Protein AF-A0A1I7FWD4-F1 (afdb_monomer)

Secondary structure (DSSP, 8-state):
--HHHHHHHHHHHHHHTT--GGGG-SS--HHHHHHHHHHHHHHHHHHHTT----TTHHHHHTT----

Nearest PDB structures (foldseek):
  1ufb-assembly1_A  TM=3.791E-01  e=7.478E+00  Thermus thermophilus

Organism: NCBI:txid392015

pLDDT: mean 81.07, std 17.88, range [44.47, 96.69]

Foldseek 3Di:
DDPQVVLLVLLVVCVVVVHASLVVDPPDDPVRSVVSSVVSVLQVVQVVVVHRDDPVVVCVVVPPDDD

Solvent-accessible surface area (backbone atoms only — not comparable to full-atom values): 4128 Å² total; per-residue (Å²): 132,64,74,63,58,60,51,50,52,47,41,53,50,19,56,76,72,76,46,59,56,39,75,80,54,81,91,63,52,74,66,57,32,49,53,48,39,54,55,41,50,55,47,49,59,29,50,77,70,77,37,79,75,56,93,65,51,63,52,68,76,65,66,71,82,69,133

Sequence (67 aa):
MENSDAMIELVATAKAFGQRPSSFFTGLSGYAAYCLDVAAAVYVSYLEQGKKPKRDMMGFLLGLGRR

Radius of gyration: 12.9 Å; Cα contacts (8 Å, |Δi|>4): 31; chains: 1; bounding box: 20×27×40 Å

Mean predicted aligned error: 7.88 Å

Structure (mmCIF, N/CA/C/O backbone):
data_AF-A0A1I7FWD4-F1
#
_entry.id   AF-A0A1I7FWD4-F1
#
loop_
_atom_site.group_PDB
_atom_site.id
_atom_site.type_symbol
_atom_site.label_atom_id
_atom_site.label_alt_id
_atom_site.label_comp_id
_atom_site.label_asym_id
_atom_site.label_entity_id
_atom_site.label_seq_id
_atom_site.pdbx_PDB_ins_code
_atom_site.Cartn_x
_atom_site.Cartn_y
_atom_site.Cartn_z
_atom_site.occupancy
_atom_site.B_iso_or_equiv
_atom_site.auth_seq_id
_atom_site.auth_comp_id
_atom_site.auth_asym_id
_atom_site.auth_atom_id
_atom_site.pdbx_PDB_model_num
ATOM 1 N N . MET A 1 1 ? 10.459 13.097 8.707 1.00 47.34 1 MET A N 1
ATOM 2 C CA . MET A 1 1 ? 9.165 12.577 8.224 1.00 47.34 1 MET A CA 1
ATOM 3 C C . MET A 1 1 ? 9.248 11.065 8.312 1.00 47.34 1 MET A C 1
ATOM 5 O O . MET A 1 1 ? 10.152 10.499 7.706 1.00 47.34 1 MET A O 1
ATOM 9 N N . GLU A 1 2 ? 8.472 10.434 9.193 1.00 56.66 2 GLU A N 1
ATOM 10 C CA . GLU A 1 2 ? 8.579 8.987 9.411 1.00 56.66 2 GLU A CA 1
ATOM 11 C C . GLU A 1 2 ? 7.988 8.222 8.220 1.00 56.66 2 GLU A C 1
ATOM 13 O O . GLU A 1 2 ? 6.949 8.586 7.677 1.00 56.66 2 GLU A O 1
ATOM 18 N N . ASN A 1 3 ? 8.662 7.143 7.818 1.00 71.25 3 ASN A N 1
ATOM 19 C CA . ASN A 1 3 ? 8.334 6.321 6.644 1.00 71.25 3 ASN A CA 1
ATOM 20 C C . ASN A 1 3 ? 6.891 5.758 6.671 1.00 71.25 3 ASN A C 1
ATOM 22 O O . ASN A 1 3 ? 6.322 5.407 5.642 1.00 71.25 3 ASN A O 1
ATOM 26 N N . SER A 1 4 ? 6.280 5.686 7.858 1.00 75.94 4 SER A N 1
ATOM 27 C CA . SER A 1 4 ? 4.906 5.227 8.059 1.00 75.94 4 SER A CA 1
ATOM 28 C C . SER A 1 4 ? 3.850 6.181 7.512 1.00 75.94 4 SER A C 1
ATOM 30 O O . SER A 1 4 ? 2.846 5.701 6.993 1.00 75.94 4 SER A O 1
ATOM 32 N N . ASP A 1 5 ? 4.059 7.497 7.601 1.00 84.31 5 ASP A N 1
ATOM 33 C CA . ASP A 1 5 ? 3.067 8.476 7.139 1.00 84.31 5 ASP A CA 1
ATOM 34 C C . ASP A 1 5 ? 2.976 8.469 5.609 1.00 84.31 5 ASP A C 1
ATOM 36 O O . ASP A 1 5 ? 1.881 8.396 5.059 1.00 84.31 5 ASP A O 1
ATOM 40 N N . ALA A 1 6 ? 4.123 8.395 4.926 1.00 87.50 6 ALA A N 1
ATOM 41 C CA . ALA A 1 6 ? 4.178 8.262 3.470 1.00 87.50 6 ALA A CA 1
ATOM 42 C C . ALA A 1 6 ? 3.475 6.983 2.975 1.00 87.50 6 ALA A C 1
ATOM 44 O O . ALA A 1 6 ? 2.775 6.999 1.962 1.00 87.50 6 ALA A O 1
ATOM 45 N N . MET A 1 7 ? 3.612 5.870 3.709 1.00 87.94 7 MET A N 1
ATOM 46 C CA . MET A 1 7 ? 2.911 4.633 3.363 1.00 87.94 7 MET A CA 1
ATOM 47 C C . MET A 1 7 ? 1.398 4.741 3.596 1.00 87.94 7 MET A C 1
ATOM 49 O O . MET A 1 7 ? 0.616 4.249 2.787 1.00 87.94 7 MET A O 1
ATOM 53 N N . ILE A 1 8 ? 0.966 5.410 4.671 1.00 90.69 8 ILE A N 1
ATOM 54 C CA . ILE A 1 8 ? -0.457 5.681 4.919 1.00 90.69 8 ILE A CA 1
ATOM 55 C C . ILE A 1 8 ? -1.045 6.524 3.784 1.00 90.69 8 ILE A C 1
ATOM 57 O O . ILE A 1 8 ? -2.116 6.186 3.283 1.00 90.69 8 ILE A O 1
ATOM 61 N N . GLU A 1 9 ? -0.350 7.577 3.352 1.00 91.62 9 GLU A N 1
ATOM 62 C CA . GLU A 1 9 ? -0.784 8.434 2.244 1.00 91.62 9 GLU A CA 1
ATOM 63 C C . GLU A 1 9 ? -0.908 7.659 0.931 1.00 91.62 9 GLU A C 1
ATOM 65 O O . GLU A 1 9 ? -1.933 7.762 0.252 1.00 91.62 9 GLU A O 1
ATOM 70 N N . LEU A 1 10 ? 0.084 6.827 0.598 1.00 92.94 10 LEU A N 1
ATOM 71 C CA . LEU A 1 10 ? 0.036 5.966 -0.584 1.00 92.94 10 LEU A CA 1
ATOM 72 C C . LEU A 1 10 ? -1.181 5.034 -0.542 1.00 92.94 10 LEU A C 1
ATOM 74 O O . LEU A 1 10 ? -1.919 4.931 -1.520 1.00 92.94 10 LEU A O 1
ATOM 78 N N . VAL A 1 11 ? -1.410 4.368 0.591 1.00 93.31 11 VAL A N 1
ATOM 79 C CA . VAL A 1 11 ? -2.512 3.411 0.760 1.00 93.31 11 VAL A CA 1
ATOM 80 C C . VAL A 1 11 ? -3.871 4.103 0.707 1.00 93.31 11 VAL A C 1
ATOM 82 O O . VA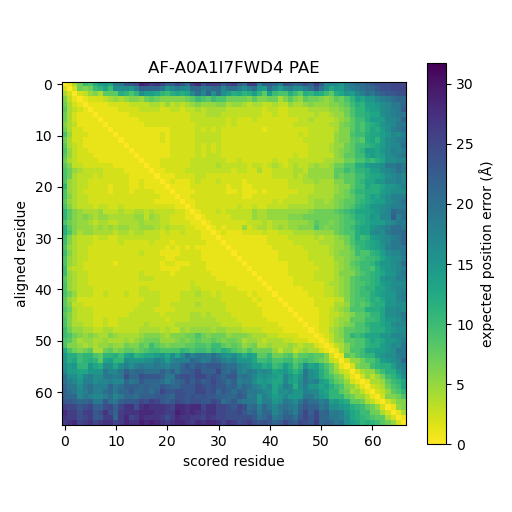L A 1 11 ? -4.786 3.610 0.047 1.00 93.31 11 VAL A O 1
ATOM 85 N N . ALA A 1 12 ? -4.008 5.252 1.370 1.00 91.25 12 ALA A N 1
ATOM 86 C CA . ALA A 1 12 ? -5.231 6.046 1.346 1.00 91.25 12 ALA A CA 1
ATOM 87 C C . ALA A 1 12 ? -5.551 6.525 -0.076 1.00 91.25 12 ALA A C 1
ATOM 89 O O . ALA A 1 12 ? -6.691 6.399 -0.524 1.00 91.25 12 ALA A O 1
ATOM 90 N N . THR A 1 13 ? -4.536 6.993 -0.805 1.00 93.94 13 THR A N 1
ATOM 91 C CA . THR A 1 13 ? -4.663 7.404 -2.207 1.00 93.94 13 THR A CA 1
ATOM 92 C C . THR A 1 13 ? -5.069 6.217 -3.075 1.00 93.94 13 THR A C 1
ATOM 94 O O . THR A 1 13 ? -6.093 6.271 -3.749 1.00 93.94 13 THR A O 1
ATOM 97 N N . ALA A 1 14 ? -4.342 5.101 -3.007 1.00 94.50 14 ALA A N 1
ATOM 98 C CA . ALA A 1 14 ? -4.645 3.898 -3.779 1.00 94.50 14 ALA A CA 1
ATOM 99 C C . ALA A 1 14 ? -6.091 3.423 -3.569 1.00 94.50 14 ALA A C 1
ATOM 101 O O . ALA A 1 14 ? -6.810 3.166 -4.537 1.00 94.50 14 ALA A O 1
ATOM 102 N N . LYS A 1 15 ? -6.552 3.414 -2.312 1.00 91.19 15 LYS A N 1
ATOM 103 C CA . LYS A 1 15 ? -7.932 3.074 -1.957 1.00 91.19 15 LYS A CA 1
ATOM 104 C C . LYS A 1 15 ? -8.948 4.059 -2.541 1.00 91.19 15 LYS A C 1
ATOM 106 O O . LYS A 1 15 ? -9.954 3.612 -3.084 1.00 91.19 15 LYS A O 1
ATOM 111 N N . ALA A 1 16 ? -8.692 5.366 -2.466 1.00 93.00 16 ALA A N 1
ATOM 112 C CA . ALA A 1 16 ? -9.584 6.391 -3.016 1.00 93.00 16 ALA A CA 1
ATOM 113 C C . ALA A 1 16 ? -9.779 6.255 -4.537 1.00 93.00 16 ALA A C 1
ATOM 115 O O . ALA A 1 16 ? -10.869 6.509 -5.041 1.00 93.00 16 ALA A O 1
ATOM 116 N N . PHE A 1 17 ? -8.749 5.802 -5.255 1.00 94.38 17 PHE A N 1
ATOM 117 C CA . PHE A 1 17 ? -8.794 5.569 -6.702 1.00 94.38 17 PHE A CA 1
ATOM 118 C C . PHE A 1 17 ? -9.196 4.136 -7.094 1.00 94.38 17 PHE A C 1
ATOM 120 O O . PHE A 1 17 ? -9.252 3.828 -8.284 1.00 94.38 17 PHE A O 1
ATOM 127 N N . GLY A 1 18 ? -9.462 3.245 -6.130 1.00 93.69 18 GLY A N 1
ATOM 128 C CA . GLY A 1 18 ? -9.78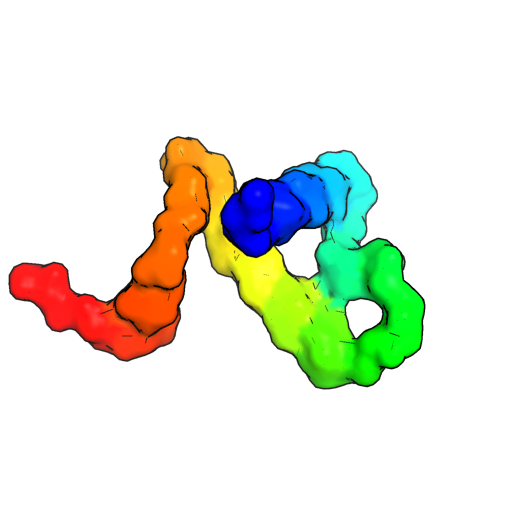4 1.839 -6.401 1.00 93.69 18 GLY A CA 1
ATOM 129 C C . GLY A 1 18 ? -8.644 1.067 -7.075 1.00 93.69 18 GLY A C 1
ATOM 130 O O . GLY A 1 18 ? -8.892 0.112 -7.809 1.00 93.69 18 GLY A O 1
ATOM 131 N N . GLN A 1 19 ? -7.400 1.494 -6.860 1.00 95.25 19 GLN A N 1
ATOM 132 C CA . GLN A 1 19 ? -6.199 0.917 -7.459 1.00 95.25 19 GLN A CA 1
ATOM 133 C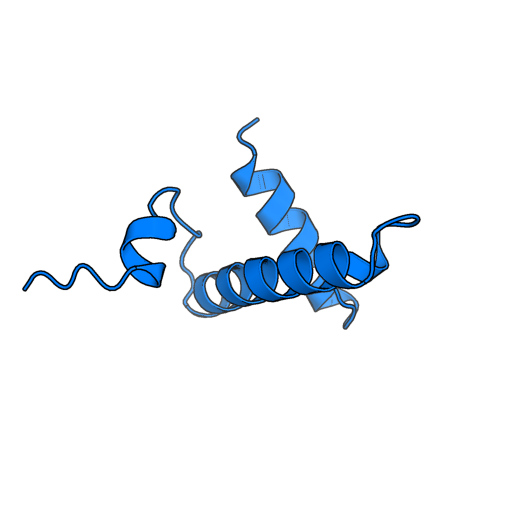 C . GLN A 1 19 ? -5.350 0.199 -6.412 1.00 95.25 19 GLN A C 1
ATOM 135 O O . GLN A 1 19 ? -5.457 0.439 -5.208 1.00 95.25 19 GLN A O 1
ATOM 140 N N . ARG A 1 20 ? -4.468 -0.683 -6.882 1.00 94.75 20 ARG A N 1
ATOM 141 C CA . ARG A 1 20 ? -3.448 -1.291 -6.026 1.00 94.75 20 ARG A CA 1
ATOM 142 C C . ARG A 1 20 ? -2.308 -0.294 -5.785 1.00 94.75 20 ARG A C 1
ATOM 144 O O . ARG A 1 20 ? -1.961 0.443 -6.706 1.00 94.75 20 ARG A O 1
ATOM 151 N N . PRO A 1 21 ? -1.692 -0.269 -4.594 1.00 96.00 21 PRO A N 1
ATOM 152 C CA . PRO A 1 21 ? -0.517 0.563 -4.336 1.00 96.00 21 PRO A CA 1
ATOM 153 C C . PRO A 1 21 ? 0.623 0.304 -5.325 1.00 96.00 21 PRO A C 1
ATOM 155 O O . PRO A 1 21 ? 1.268 1.248 -5.774 1.00 96.00 21 PRO A O 1
ATOM 158 N N . SER A 1 22 ? 0.850 -0.955 -5.709 1.00 96.44 22 SER A N 1
ATOM 159 C CA . SER A 1 22 ? 1.868 -1.303 -6.702 1.00 96.44 22 SER A CA 1
ATOM 160 C C . SER A 1 22 ? 1.615 -0.685 -8.082 1.00 96.44 22 SER A C 1
ATOM 162 O O . SER A 1 22 ? 2.581 -0.412 -8.790 1.00 96.44 22 SER A O 1
ATOM 164 N N . SER A 1 23 ? 0.363 -0.363 -8.437 1.00 95.75 23 SER A N 1
ATOM 165 C CA . SER A 1 23 ? 0.012 0.278 -9.714 1.00 95.75 23 SER A CA 1
ATOM 166 C C . SER A 1 23 ? 0.617 1.677 -9.887 1.00 95.75 23 SER A C 1
ATOM 168 O O . SER A 1 23 ? 0.706 2.160 -11.013 1.00 95.75 23 SER A O 1
ATOM 170 N N . PHE A 1 24 ? 1.031 2.341 -8.801 1.00 94.25 24 PHE A N 1
ATOM 171 C CA . PHE A 1 24 ? 1.668 3.664 -8.856 1.00 94.25 24 PHE A CA 1
ATOM 172 C C . PHE A 1 24 ? 3.168 3.604 -9.170 1.00 94.25 24 PHE A C 1
ATOM 174 O O . PHE A 1 24 ? 3.788 4.642 -9.400 1.00 94.25 24 PHE A O 1
ATOM 181 N N . PHE A 1 25 ? 3.762 2.409 -9.197 1.00 94.12 25 PHE A N 1
ATOM 182 C CA . PHE A 1 25 ? 5.190 2.216 -9.421 1.00 94.12 25 PHE A CA 1
ATOM 183 C C . PHE A 1 25 ? 5.435 1.434 -10.707 1.00 94.12 25 PHE A C 1
ATOM 185 O O . PHE A 1 25 ? 4.845 0.384 -10.950 1.00 94.12 25 PHE A O 1
ATOM 192 N N . THR A 1 26 ? 6.364 1.923 -11.524 1.00 93.69 26 THR A N 1
ATOM 193 C CA . THR A 1 26 ? 6.852 1.201 -12.703 1.00 93.69 26 THR A CA 1
ATOM 194 C C . THR A 1 26 ? 8.169 0.495 -12.375 1.00 93.69 26 THR A C 1
ATOM 196 O O . THR A 1 26 ? 8.910 0.918 -11.490 1.00 93.69 26 THR A O 1
ATOM 199 N N . GLY A 1 27 ? 8.458 -0.617 -13.058 1.00 94.44 27 GLY A N 1
ATOM 200 C CA . GLY A 1 27 ? 9.723 -1.348 -12.894 1.00 94.44 27 GLY A CA 1
ATOM 201 C C . GLY A 1 27 ? 9.813 -2.276 -11.675 1.00 94.44 27 GLY A C 1
ATOM 202 O O . GLY A 1 27 ? 10.866 -2.870 -11.449 1.00 94.44 27 GLY A O 1
ATOM 203 N N . LEU A 1 28 ? 8.733 -2.451 -10.904 1.00 92.88 28 LEU A N 1
ATOM 204 C CA . LEU A 1 28 ? 8.678 -3.486 -9.869 1.00 92.88 28 LEU A CA 1
ATOM 205 C C . LEU A 1 28 ? 8.581 -4.877 -10.502 1.00 92.88 28 LEU A C 1
ATOM 207 O O . LEU A 1 28 ? 7.803 -5.105 -11.429 1.00 92.88 28 LEU A O 1
ATOM 211 N N . SER A 1 29 ? 9.337 -5.834 -9.961 1.00 95.44 29 SER A N 1
ATOM 212 C CA . SER A 1 29 ? 9.115 -7.243 -10.283 1.00 95.44 29 SER A CA 1
ATOM 213 C C . SER A 1 29 ? 7.744 -7.688 -9.768 1.00 95.44 29 SER A C 1
ATOM 215 O O . SER A 1 29 ? 7.231 -7.140 -8.789 1.00 95.44 29 SER A O 1
ATOM 217 N N . GLY A 1 30 ? 7.162 -8.722 -10.385 1.00 95.38 30 GLY A N 1
ATOM 218 C CA . GLY A 1 30 ? 5.854 -9.239 -9.963 1.00 95.38 30 GLY A CA 1
ATOM 219 C C . GLY A 1 30 ? 5.812 -9.627 -8.479 1.00 95.38 30 GLY A C 1
ATOM 220 O O . GLY A 1 30 ? 4.831 -9.349 -7.795 1.00 95.38 30 GLY A O 1
ATOM 221 N N . TYR A 1 31 ? 6.908 -10.187 -7.955 1.00 94.88 31 TYR A N 1
ATOM 222 C CA . TYR A 1 31 ? 7.028 -10.512 -6.533 1.00 94.88 31 TYR A CA 1
ATOM 223 C C . TYR A 1 31 ? 7.083 -9.260 -5.644 1.00 94.88 31 TYR A C 1
ATOM 225 O O . TYR A 1 31 ? 6.384 -9.196 -4.637 1.00 94.88 31 TYR A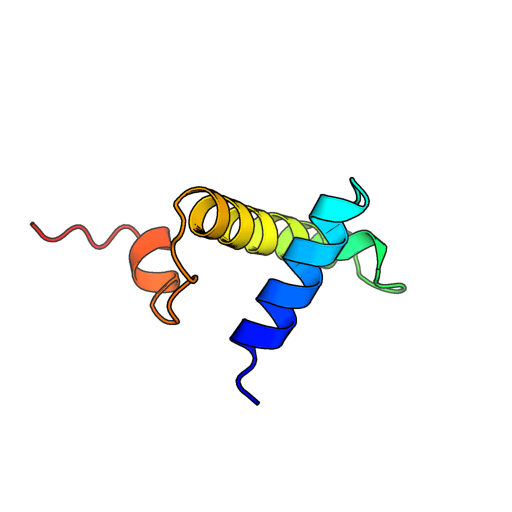 O 1
ATOM 233 N N . ALA A 1 32 ? 7.858 -8.239 -6.025 1.00 94.25 32 ALA A N 1
ATOM 234 C CA . ALA A 1 32 ? 7.941 -6.996 -5.259 1.00 94.25 32 ALA A CA 1
ATOM 235 C C . ALA A 1 32 ? 6.596 -6.250 -5.226 1.00 94.25 32 ALA A C 1
ATOM 237 O O . ALA A 1 32 ? 6.180 -5.783 -4.165 1.00 94.25 32 ALA A O 1
ATOM 238 N N . ALA A 1 33 ? 5.893 -6.196 -6.362 1.00 96.69 33 ALA A N 1
ATOM 239 C CA . ALA A 1 33 ? 4.545 -5.640 -6.449 1.00 96.69 33 ALA A CA 1
ATOM 240 C C . ALA A 1 33 ? 3.566 -6.389 -5.529 1.00 96.69 33 ALA A C 1
ATOM 242 O O . ALA A 1 33 ? 2.846 -5.763 -4.752 1.00 96.69 33 ALA A O 1
ATOM 243 N N . TYR A 1 34 ? 3.606 -7.726 -5.546 1.00 95.19 34 TYR A N 1
ATOM 244 C CA . TYR A 1 34 ? 2.801 -8.560 -4.655 1.00 95.19 34 TYR A CA 1
ATOM 245 C C . TYR A 1 34 ? 3.077 -8.271 -3.171 1.00 95.19 34 TYR A C 1
ATOM 247 O O . TYR A 1 34 ? 2.142 -8.036 -2.408 1.00 95.19 34 TYR A O 1
ATOM 2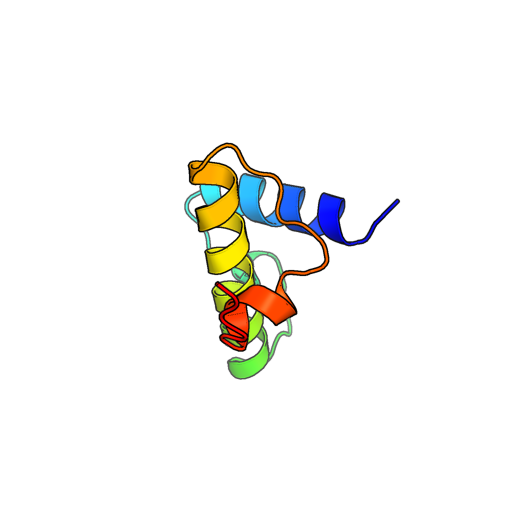55 N N . CYS A 1 35 ? 4.346 -8.241 -2.753 1.00 94.69 35 CYS A N 1
ATOM 256 C CA . CYS A 1 35 ? 4.707 -7.956 -1.362 1.00 94.69 35 CYS A CA 1
ATOM 257 C C . CYS A 1 35 ? 4.224 -6.572 -0.908 1.00 94.69 35 CYS A C 1
ATOM 259 O O . CYS A 1 35 ? 3.747 -6.435 0.220 1.00 94.69 35 CYS A O 1
ATOM 261 N N . LEU A 1 36 ? 4.324 -5.562 -1.778 1.00 94.06 36 LEU A N 1
ATOM 262 C CA . LEU A 1 36 ? 3.849 -4.211 -1.489 1.00 94.06 36 LEU A CA 1
ATOM 263 C C . LEU A 1 36 ? 2.330 -4.176 -1.291 1.00 94.06 36 LEU A C 1
ATOM 265 O O . LEU A 1 36 ? 1.854 -3.596 -0.315 1.00 94.06 36 LEU A O 1
ATOM 269 N N . ASP A 1 37 ? 1.574 -4.824 -2.177 1.00 95.06 37 ASP A N 1
ATOM 270 C CA . ASP A 1 37 ? 0.112 -4.864 -2.093 1.00 95.06 37 ASP A CA 1
ATOM 271 C C . ASP A 1 37 ? -0.370 -5.608 -0.839 1.00 95.06 37 ASP A C 1
ATOM 273 O O . ASP A 1 37 ? -1.317 -5.172 -0.182 1.00 95.06 37 ASP A O 1
ATOM 277 N N . VAL A 1 38 ? 0.315 -6.688 -0.449 1.00 93.56 38 VAL A N 1
ATOM 278 C CA . VAL A 1 38 ? 0.026 -7.416 0.797 1.00 93.56 38 VAL A CA 1
ATOM 279 C C . VAL A 1 38 ? 0.315 -6.549 2.023 1.00 93.56 38 VAL A C 1
ATOM 281 O O . VAL A 1 38 ? -0.520 -6.466 2.924 1.00 93.56 38 VAL A O 1
ATOM 284 N N . ALA A 1 39 ? 1.462 -5.864 2.062 1.00 90.25 39 ALA A N 1
ATOM 285 C CA . ALA A 1 39 ? 1.786 -4.954 3.158 1.00 90.25 39 ALA A CA 1
ATOM 286 C C . ALA A 1 39 ? 0.749 -3.825 3.264 1.00 90.25 39 ALA A C 1
ATOM 288 O O . ALA A 1 39 ? 0.253 -3.528 4.349 1.00 90.25 39 ALA A O 1
ATOM 289 N N . ALA A 1 40 ? 0.350 -3.242 2.135 1.00 91.69 40 ALA A N 1
ATOM 290 C CA . ALA A 1 40 ? -0.684 -2.218 2.083 1.00 91.69 40 ALA A CA 1
ATOM 291 C C . ALA A 1 40 ? -2.054 -2.705 2.571 1.00 91.69 40 ALA A C 1
ATOM 293 O O . ALA A 1 40 ? -2.751 -1.953 3.249 1.00 91.69 40 ALA A O 1
ATOM 294 N N . ALA A 1 41 ? -2.438 -3.952 2.287 1.00 90.69 41 ALA A N 1
ATOM 295 C CA . ALA A 1 41 ? -3.689 -4.520 2.791 1.00 90.69 41 ALA A CA 1
ATOM 296 C C . ALA A 1 41 ? -3.740 -4.521 4.330 1.00 90.69 41 ALA A C 1
ATOM 298 O O . ALA A 1 41 ? -4.776 -4.206 4.920 1.00 90.69 41 ALA A O 1
ATOM 299 N N . VAL A 1 42 ? -2.604 -4.776 4.993 1.00 88.31 42 VAL A N 1
ATOM 300 C CA . VAL A 1 42 ? -2.497 -4.654 6.455 1.00 88.31 42 VAL A CA 1
ATOM 301 C C . VAL A 1 42 ? -2.763 -3.211 6.882 1.00 88.31 42 VAL A C 1
ATOM 303 O O . VAL A 1 42 ? -3.597 -2.983 7.755 1.00 88.31 42 VAL A O 1
ATOM 306 N N . TYR A 1 43 ? -2.150 -2.223 6.227 1.00 89.19 43 TYR A N 1
ATOM 307 C CA . TYR A 1 43 ? -2.398 -0.805 6.520 1.00 89.19 43 TYR A CA 1
ATOM 308 C C . TYR A 1 43 ? -3.876 -0.430 6.354 1.00 89.19 43 TYR A C 1
ATOM 310 O O . TYR A 1 43 ? -4.434 0.212 7.245 1.00 89.19 43 TYR A O 1
ATOM 318 N N . VAL A 1 44 ? -4.529 -0.869 5.271 1.00 89.00 44 VAL A N 1
ATOM 319 C CA . VAL A 1 44 ? -5.966 -0.635 5.049 1.00 89.00 44 VAL A CA 1
ATOM 320 C C . VAL A 1 44 ? -6.786 -1.170 6.219 1.00 89.00 44 VAL A C 1
ATOM 322 O O . VAL A 1 44 ? -7.603 -0.432 6.766 1.00 89.00 44 VAL A O 1
ATOM 325 N N . SER A 1 45 ? -6.527 -2.406 6.656 1.00 88.00 45 SER A N 1
ATOM 326 C CA . SER A 1 45 ? -7.291 -3.027 7.746 1.00 88.00 45 SER A CA 1
ATOM 327 C C . SER A 1 45 ? -7.176 -2.275 9.079 1.00 88.00 45 SER A C 1
ATOM 329 O O . SER A 1 45 ? -8.135 -2.239 9.849 1.00 88.00 45 SER A O 1
ATOM 331 N N . TYR A 1 46 ? -6.030 -1.642 9.362 1.00 86.31 46 TYR A N 1
ATOM 332 C CA . TYR A 1 46 ? -5.859 -0.792 10.545 1.00 86.31 46 TYR A CA 1
ATOM 333 C C . TYR A 1 46 ? -6.615 0.528 10.399 1.00 86.31 46 TYR A C 1
ATOM 335 O O . TYR A 1 46 ? -7.321 0.936 11.325 1.00 86.31 46 TYR A O 1
ATOM 343 N N . LEU A 1 47 ? -6.496 1.171 9.236 1.00 85.31 47 LEU A N 1
ATOM 344 C CA . LEU A 1 47 ? -7.164 2.441 8.960 1.00 85.31 47 LEU A CA 1
ATOM 345 C C . LEU A 1 47 ? -8.692 2.294 9.012 1.00 85.31 47 LEU A C 1
ATOM 347 O O . LEU A 1 47 ? -9.365 3.160 9.563 1.00 85.31 47 LEU A O 1
ATOM 351 N N . GLU A 1 48 ? -9.239 1.174 8.532 1.00 87.38 48 GLU A N 1
ATOM 352 C CA . GLU A 1 48 ? -10.671 0.848 8.630 1.00 87.38 48 GLU A CA 1
ATOM 353 C C . GLU A 1 48 ? -11.154 0.657 10.073 1.00 87.38 48 GLU A C 1
ATOM 355 O O . GLU A 1 48 ? -12.313 0.923 10.375 1.00 87.38 48 GLU A O 1
ATOM 360 N N . GLN A 1 49 ? -10.264 0.274 10.990 1.00 88.06 49 GLN A N 1
ATOM 361 C CA . GLN A 1 49 ? -10.551 0.210 12.427 1.00 88.06 49 GLN A CA 1
ATOM 362 C C . GLN A 1 49 ? -10.384 1.567 13.135 1.00 88.06 49 GLN A C 1
ATOM 364 O O . GLN A 1 49 ? -10.424 1.621 14.365 1.00 88.06 49 GLN A O 1
ATOM 369 N N . GLY A 1 50 ? -10.118 2.653 12.399 1.00 84.81 50 GLY A N 1
ATOM 370 C CA . GLY A 1 50 ? -9.795 3.965 12.967 1.00 84.81 50 GLY A CA 1
ATOM 371 C C . GLY A 1 50 ? -8.446 3.999 13.696 1.00 84.81 50 GLY A C 1
ATOM 372 O O . GLY A 1 50 ? -8.191 4.903 14.493 1.00 84.81 50 GLY A O 1
ATOM 373 N N . LYS A 1 51 ? -7.574 3.010 13.460 1.00 83.00 51 LYS A N 1
ATOM 374 C CA . LYS A 1 51 ? -6.257 2.900 14.096 1.00 83.00 51 LYS A CA 1
ATOM 375 C C . LYS A 1 51 ? -5.174 3.332 13.118 1.00 83.00 51 LYS A C 1
ATOM 377 O O . LYS A 1 51 ? -5.165 2.930 11.959 1.00 83.00 51 LYS A O 1
ATOM 382 N N . LYS A 1 52 ? -4.187 4.086 13.606 1.00 77.94 52 LYS A N 1
ATOM 383 C CA . LYS A 1 52 ? -2.942 4.269 12.854 1.00 77.94 52 LYS A CA 1
ATOM 384 C C . LYS A 1 52 ? -2.109 2.983 12.938 1.00 77.94 52 LYS A C 1
ATOM 386 O O . LYS A 1 52 ? -1.927 2.479 14.053 1.00 77.94 52 LYS A O 1
ATOM 391 N N . PRO A 1 53 ? -1.597 2.456 11.813 1.00 73.56 53 PRO A N 1
ATOM 392 C CA . PRO A 1 53 ? -0.659 1.345 11.842 1.00 73.56 53 PRO A CA 1
ATOM 393 C C . PRO A 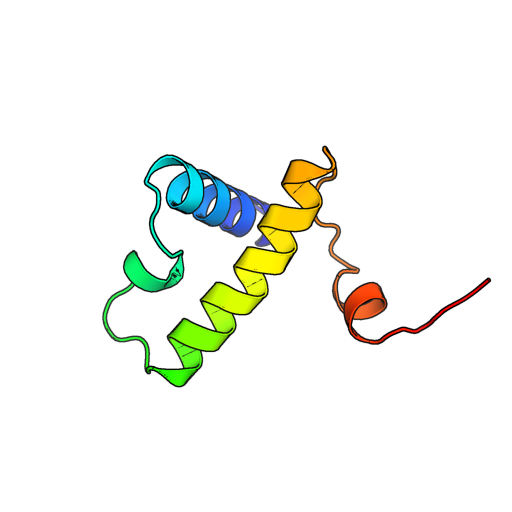1 53 ? 0.573 1.741 12.668 1.00 73.56 53 PRO A C 1
ATOM 395 O O . PRO A 1 53 ? 1.323 2.642 12.298 1.00 73.56 53 PRO A O 1
ATOM 398 N N . LYS A 1 54 ? 0.747 1.114 13.837 1.00 67.38 54 LYS A N 1
ATOM 399 C CA . LYS A 1 54 ? 1.908 1.352 14.705 1.00 67.38 54 LYS A CA 1
ATOM 400 C C . LYS A 1 54 ? 3.108 0.570 14.178 1.00 67.38 54 LYS A C 1
ATOM 402 O O . LYS A 1 54 ? 2.955 -0.499 13.596 1.00 67.38 54 LYS A O 1
ATOM 407 N N . ARG A 1 55 ? 4.308 1.091 14.445 1.00 58.16 55 ARG A N 1
ATOM 408 C CA . ARG A 1 55 ? 5.604 0.524 14.029 1.00 58.16 55 ARG A CA 1
ATOM 409 C C . ARG A 1 55 ? 5.807 -0.937 14.462 1.00 58.16 55 ARG A C 1
ATOM 411 O O . ARG A 1 55 ? 6.529 -1.669 13.799 1.00 58.16 55 ARG A O 1
ATOM 418 N N . ASP A 1 56 ? 5.100 -1.377 15.501 1.00 53.56 56 ASP A N 1
ATOM 419 C CA . ASP A 1 56 ? 5.116 -2.748 16.031 1.00 53.56 56 ASP A CA 1
ATOM 420 C C . ASP A 1 56 ? 4.280 -3.755 15.205 1.00 53.56 56 ASP A C 1
ATOM 422 O O . ASP A 1 56 ? 3.767 -4.759 15.700 1.00 53.56 56 ASP A O 1
ATOM 426 N N . MET A 1 57 ? 4.116 -3.475 13.910 1.00 54.66 57 MET A N 1
ATOM 427 C CA . MET A 1 57 ? 3.331 -4.269 12.961 1.00 54.66 57 MET A CA 1
ATOM 428 C C . MET A 1 57 ? 3.866 -5.704 12.810 1.00 54.66 57 MET A C 1
ATOM 430 O O . MET A 1 57 ? 3.098 -6.627 12.536 1.00 54.66 57 MET A O 1
ATOM 434 N N . MET A 1 58 ? 5.165 -5.910 13.065 1.00 47.28 58 MET A N 1
ATOM 435 C CA . MET A 1 58 ? 5.790 -7.237 13.088 1.00 47.28 58 MET A CA 1
ATOM 436 C C . MET A 1 58 ? 5.396 -8.083 14.303 1.00 47.28 58 MET A C 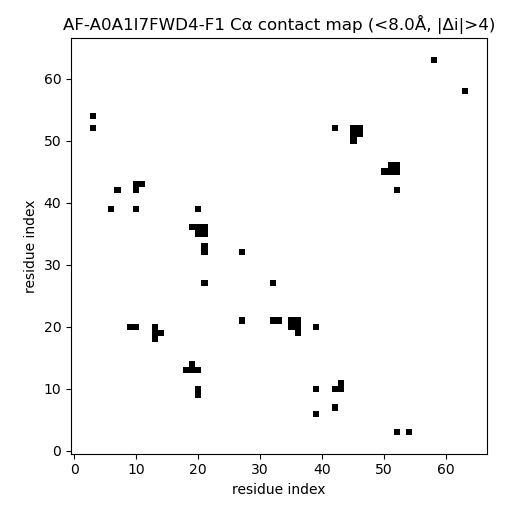1
ATOM 438 O O . MET A 1 58 ? 5.347 -9.304 14.181 1.00 47.28 58 MET A O 1
ATOM 442 N N . GLY A 1 59 ? 5.040 -7.479 15.442 1.00 48.41 59 GLY A N 1
ATOM 443 C CA . GLY A 1 59 ? 4.535 -8.226 16.600 1.00 48.41 59 GLY A CA 1
ATOM 444 C C . GLY A 1 59 ? 3.164 -8.863 16.343 1.00 48.41 59 GLY A C 1
ATOM 445 O O . GLY A 1 59 ? 2.880 -9.954 16.836 1.00 48.41 59 GLY A O 1
ATOM 446 N N . PHE A 1 60 ? 2.336 -8.218 15.514 1.00 50.72 60 PHE A N 1
ATOM 447 C CA . PHE A 1 60 ? 0.999 -8.703 15.159 1.00 50.72 60 PHE A CA 1
ATOM 448 C C . PHE A 1 60 ? 1.029 -9.756 14.039 1.00 50.72 60 PHE A C 1
ATOM 450 O O . PHE A 1 60 ? 0.311 -10.749 14.118 1.00 50.72 60 PHE A O 1
ATOM 457 N N . LEU A 1 61 ? 1.894 -9.585 13.029 1.00 48.75 61 LEU A N 1
ATOM 458 C CA . LEU A 1 61 ? 2.056 -10.548 11.929 1.00 48.75 61 LEU A CA 1
ATOM 459 C C . LEU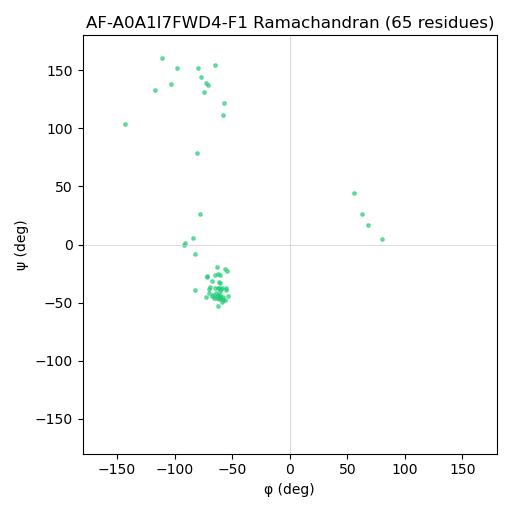 A 1 61 ? 2.759 -11.851 12.352 1.00 48.75 61 LEU A C 1
ATOM 461 O O . LEU A 1 61 ? 2.491 -12.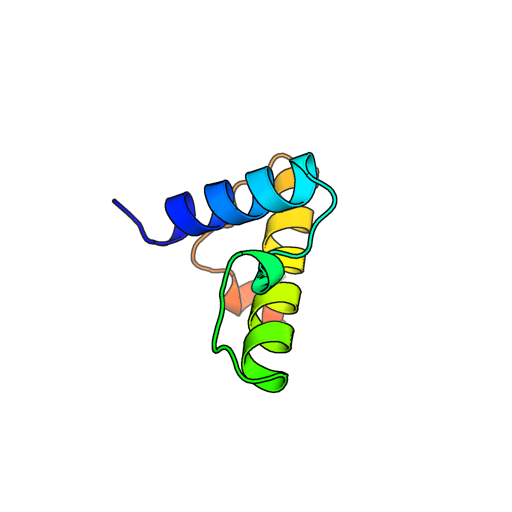892 11.760 1.00 48.75 61 LEU A O 1
ATOM 465 N N . LEU A 1 62 ? 3.621 -11.817 13.377 1.00 48.44 62 LEU A N 1
ATOM 466 C CA . LEU A 1 62 ? 4.340 -12.999 13.882 1.00 48.44 62 LEU A CA 1
ATOM 467 C C . LEU A 1 62 ? 3.616 -13.752 15.005 1.00 48.44 62 LEU A C 1
ATOM 469 O O . LEU A 1 62 ? 4.151 -14.743 15.497 1.00 48.44 62 LEU A O 1
ATOM 473 N N . GLY A 1 63 ? 2.423 -13.321 15.425 1.00 45.06 63 GLY A N 1
ATOM 474 C CA . GLY A 1 63 ? 1.654 -14.068 16.418 1.00 45.06 63 GLY A CA 1
ATOM 475 C C . GLY A 1 63 ? 2.413 -14.326 17.724 1.00 45.06 63 GLY A C 1
ATOM 476 O O . GLY A 1 63 ? 2.326 -15.424 18.268 1.00 45.06 63 GLY A O 1
ATOM 477 N N . LEU A 1 64 ? 3.114 -13.331 18.277 1.00 47.75 64 LEU A N 1
ATOM 478 C CA . LEU A 1 64 ? 3.436 -13.370 19.706 1.00 47.75 64 LEU A CA 1
ATOM 479 C C . LEU A 1 64 ? 2.211 -12.900 20.485 1.00 47.75 64 LEU A C 1
ATOM 481 O O . LEU A 1 64 ? 2.098 -11.764 20.939 1.00 47.75 64 LEU A O 1
ATOM 485 N N . GLY A 1 65 ? 1.271 -13.834 20.613 1.00 50.78 65 GLY A N 1
ATOM 486 C CA . GLY A 1 65 ? 0.224 -13.771 21.610 1.00 50.78 65 GLY A CA 1
ATOM 487 C C . GLY A 1 65 ? 0.831 -13.681 23.008 1.00 50.78 65 GLY A C 1
ATOM 488 O O . GLY A 1 65 ? 1.554 -14.568 23.452 1.00 50.78 65 GLY A O 1
ATOM 489 N N . ARG A 1 66 ? 0.477 -12.612 23.707 1.00 44.47 66 ARG A N 1
ATOM 490 C CA . ARG A 1 66 ? 0.396 -12.505 25.165 1.00 44.47 66 ARG A CA 1
ATOM 491 C C . ARG A 1 66 ? -0.829 -11.615 25.394 1.00 44.47 66 ARG A C 1
ATOM 493 O O . ARG A 1 66 ? -0.825 -10.479 24.936 1.00 44.47 66 ARG A O 1
ATOM 500 N N . ARG A 1 67 ? -2.006 -12.116 25.792 1.00 44.72 67 ARG A N 1
ATOM 501 C CA . ARG A 1 67 ? -2.299 -12.687 27.120 1.00 44.72 67 ARG A CA 1
ATOM 502 C C . ARG A 1 67 ? -1.374 -12.141 28.193 1.00 44.72 67 ARG A C 1
ATOM 504 O O . ARG A 1 67 ? -0.193 -12.545 28.192 1.00 44.72 67 ARG A O 1
#